Protein AF-A0AA35VCT5-F1 (afdb_monomer)

Mean predicted aligned error: 21.45 Å

InterPro domains:
  IPR007231 Nucleoporin interacting component Nup93/Nic96 [PTHR11225] (1-150)

Sequence (168 aa):
MAMVSAVQEAQKDNLRNFSDYMMTVLEDDWQKEKRDFLHSLSRISSLARTNVTDSSIGANRSGPILSLFSSPHISSGPSNMELLAIVDKKAATYVQVVRKLNDARKRSLEYKSATAFKNAYDHNLGLDSSSGNSVTMNKIWHLIQGLHIEGSESRSEKGVCREKEGRE

Radius of gyration: 30.85 Å; Cα contacts (8 Å, |Δi|>4): 37; chains: 1; bounding box: 59×73×89 Å

Foldseek 3Di:
DVVVVVVVVVVVVVVVVVVVVVVVVVVVVVVVVVVVVVVVVVVVVVVVPPPPPPDDDDDDDDDDDDDDDDDDDDDPDPPPVRVVVLVVLLVVLVVVLVVVVVVCVVVVHDDPSLVSNLVSCCVRPVPPPVPDPDCDVNNVSVVVCVVDPVPPPPPPPPPPPPPPDDDD

Nearest PDB structures (foldseek):
  6feh-assembly1_A  TM=2.620E-01  e=5.671E+00  Homo sapiens

Structure (mmCIF, N/CA/C/O backbone):
data_AF-A0AA35VCT5-F1
#
_entry.id   AF-A0AA35VCT5-F1
#
loop_
_atom_site.group_PDB
_atom_site.id
_atom_site.type_symbol
_atom_site.label_atom_id
_atom_site.label_alt_id
_atom_site.label_comp_id
_atom_site.label_asym_id
_atom_site.label_entity_id
_atom_site.label_seq_id
_atom_site.pdbx_PDB_ins_code
_atom_site.Cartn_x
_atom_site.Cartn_y
_atom_site.Cartn_z
_atom_site.occupancy
_atom_site.B_iso_or_equiv
_atom_site.auth_seq_id
_atom_site.auth_comp_id
_atom_site.auth_asym_id
_atom_site.auth_atom_id
_atom_site.pdbx_PDB_model_num
ATOM 1 N N . MET A 1 1 ? 34.468 -11.466 -34.323 1.00 69.69 1 MET A N 1
ATOM 2 C CA . MET A 1 1 ? 33.806 -11.001 -33.082 1.00 69.69 1 MET A CA 1
ATOM 3 C C . MET A 1 1 ? 32.903 -12.048 -32.406 1.00 69.69 1 MET A C 1
ATOM 5 O O . MET A 1 1 ? 32.272 -11.713 -31.422 1.00 69.69 1 MET A O 1
ATOM 9 N N . ALA A 1 2 ? 32.868 -13.321 -32.824 1.00 76.56 2 ALA A N 1
ATOM 10 C CA . ALA A 1 2 ? 31.907 -14.290 -32.271 1.00 76.56 2 ALA A CA 1
ATOM 11 C C . ALA A 1 2 ? 32.165 -14.707 -30.805 1.00 76.56 2 ALA A C 1
ATOM 13 O O . ALA A 1 2 ? 31.225 -14.904 -30.044 1.00 76.56 2 ALA A O 1
ATOM 14 N N . MET A 1 3 ? 33.431 -14.811 -30.389 1.00 79.50 3 MET A N 1
ATOM 15 C CA . MET A 1 3 ? 33.777 -15.307 -29.049 1.00 79.50 3 MET A CA 1
ATOM 16 C C . MET A 1 3 ? 33.412 -14.309 -27.938 1.00 79.50 3 MET A C 1
ATOM 18 O O . MET A 1 3 ? 32.893 -14.699 -26.899 1.00 79.50 3 MET A O 1
ATOM 22 N N . VAL A 1 4 ? 33.623 -13.010 -28.183 1.00 77.56 4 VAL A N 1
ATOM 23 C CA . VAL A 1 4 ? 33.266 -11.935 -27.239 1.00 77.56 4 VAL A CA 1
ATOM 24 C C . VAL A 1 4 ? 31.744 -11.814 -27.105 1.00 77.56 4 VAL A C 1
ATOM 26 O O . VAL A 1 4 ? 31.244 -11.646 -25.996 1.00 77.56 4 VAL A O 1
ATOM 29 N N . SER A 1 5 ? 31.004 -11.989 -28.206 1.00 79.50 5 SER A N 1
ATOM 30 C CA . SER A 1 5 ? 29.538 -12.015 -28.185 1.00 79.50 5 SER A CA 1
ATOM 31 C C . SER A 1 5 ? 28.989 -13.213 -27.407 1.00 79.50 5 SER A C 1
ATOM 33 O O . SER A 1 5 ? 28.100 -13.024 -26.586 1.00 79.50 5 SER A O 1
ATOM 35 N N . ALA A 1 6 ? 29.562 -14.410 -27.578 1.00 74.69 6 ALA A N 1
ATOM 36 C CA . ALA A 1 6 ? 29.154 -15.595 -26.820 1.00 74.69 6 ALA A CA 1
ATOM 37 C C . ALA A 1 6 ? 29.390 -15.437 -25.306 1.00 74.69 6 ALA A C 1
ATOM 39 O O . ALA A 1 6 ? 28.566 -15.864 -24.502 1.00 74.69 6 ALA A O 1
ATOM 40 N N . VAL A 1 7 ? 30.485 -14.779 -24.903 1.00 78.25 7 VAL A N 1
ATOM 41 C CA . VAL A 1 7 ? 30.765 -14.486 -23.487 1.00 78.25 7 VAL A CA 1
ATOM 42 C C . VAL A 1 7 ? 29.778 -13.461 -22.923 1.00 78.25 7 VAL A C 1
ATOM 44 O O . VAL A 1 7 ? 29.261 -13.661 -21.825 1.00 78.25 7 VAL A O 1
ATOM 47 N N . GLN A 1 8 ? 29.474 -12.391 -23.664 1.00 83.75 8 GLN A N 1
ATOM 48 C CA . GLN A 1 8 ? 28.477 -11.406 -23.228 1.00 83.75 8 GLN A CA 1
ATOM 49 C C . GLN A 1 8 ? 27.071 -12.003 -23.139 1.00 83.75 8 GLN A C 1
ATOM 51 O O . GLN A 1 8 ? 26.335 -11.700 -22.203 1.00 83.75 8 GLN A O 1
ATOM 56 N N . GLU A 1 9 ? 26.699 -12.859 -24.086 1.00 79.69 9 GLU A N 1
ATOM 57 C CA . GLU A 1 9 ? 25.406 -13.536 -24.092 1.00 79.69 9 GLU A CA 1
ATOM 58 C C . GLU A 1 9 ? 25.283 -14.513 -22.919 1.00 79.69 9 GLU A C 1
ATOM 60 O O . GLU A 1 9 ? 24.321 -14.424 -22.159 1.00 79.69 9 GLU A O 1
ATOM 65 N N . ALA A 1 10 ? 26.315 -15.321 -22.660 1.00 74.94 10 ALA A N 1
ATOM 66 C CA . ALA A 1 10 ? 26.357 -16.194 -21.490 1.00 74.94 10 ALA A CA 1
ATOM 67 C C . ALA A 1 10 ? 26.286 -15.409 -20.165 1.00 74.94 10 ALA A C 1
ATOM 69 O O . ALA A 1 10 ? 25.627 -15.843 -19.222 1.00 74.94 10 ALA A O 1
ATOM 70 N N . GLN A 1 11 ? 26.928 -14.241 -20.061 1.00 83.44 11 GLN A N 1
ATOM 71 C CA . GLN A 1 11 ? 26.825 -13.390 -18.867 1.00 83.44 11 GLN A CA 1
ATOM 72 C C . GLN A 1 11 ? 25.422 -12.797 -18.697 1.00 83.44 11 GLN A C 1
ATOM 74 O O . GLN A 1 11 ? 24.887 -12.784 -17.587 1.00 83.44 11 GLN A O 1
ATOM 79 N N . LYS A 1 12 ? 24.807 -12.338 -19.791 1.00 87.06 12 LYS A N 1
ATOM 80 C CA . LYS A 1 12 ? 23.446 -11.792 -19.792 1.00 87.06 12 LYS A CA 1
ATOM 81 C C . LYS A 1 12 ? 22.419 -12.845 -19.374 1.00 87.06 12 LYS A C 1
ATOM 83 O O . LYS A 1 12 ? 21.541 -12.548 -18.565 1.00 87.06 12 LYS A O 1
ATOM 88 N N . ASP A 1 13 ? 22.556 -14.064 -19.880 1.00 85.00 13 ASP A N 1
ATOM 89 C CA . ASP A 1 13 ? 21.652 -15.166 -19.558 1.00 85.00 13 ASP A CA 1
ATOM 90 C C . ASP A 1 13 ? 21.822 -15.636 -18.110 1.00 85.00 13 ASP A C 1
ATOM 92 O O . ASP A 1 13 ? 20.827 -15.886 -17.434 1.00 85.00 13 ASP A O 1
ATOM 96 N N . ASN A 1 14 ? 23.049 -15.648 -17.578 1.00 84.31 14 ASN A N 1
ATOM 97 C CA . ASN A 1 14 ? 23.284 -15.926 -16.157 1.00 84.31 14 ASN A CA 1
ATOM 98 C C . ASN A 1 14 ? 22.619 -14.890 -15.241 1.00 84.31 14 ASN A C 1
ATOM 100 O O . ASN A 1 14 ? 21.989 -15.260 -14.251 1.00 84.31 14 ASN A O 1
ATOM 104 N N . LEU A 1 15 ? 22.727 -13.597 -15.567 1.00 81.88 15 LEU A N 1
ATOM 105 C CA . LEU A 1 15 ? 22.083 -12.534 -14.788 1.00 81.88 15 LEU A CA 1
ATOM 106 C C . LEU A 1 15 ? 20.559 -12.638 -14.828 1.00 81.88 15 LEU A C 1
ATOM 108 O O . LEU A 1 15 ? 19.898 -12.435 -13.811 1.00 81.88 15 LEU A O 1
ATOM 112 N N . ARG A 1 16 ? 20.001 -12.985 -15.989 1.00 86.06 16 ARG A N 1
ATOM 113 C CA . ARG A 1 16 ? 18.564 -13.199 -16.146 1.00 86.06 16 ARG A CA 1
ATOM 114 C C . ARG A 1 16 ? 18.086 -14.412 -15.355 1.00 86.06 16 ARG A C 1
ATOM 116 O O . ARG A 1 16 ? 17.153 -14.279 -14.578 1.00 86.06 16 ARG A O 1
ATOM 123 N N . ASN A 1 17 ? 18.796 -15.534 -15.450 1.00 88.94 17 ASN A N 1
ATOM 124 C CA . ASN A 1 17 ? 18.504 -16.735 -14.672 1.00 88.94 17 ASN A CA 1
ATOM 125 C C . ASN A 1 17 ? 18.596 -16.482 -13.157 1.00 88.94 17 ASN A C 1
ATOM 127 O O . ASN A 1 17 ? 17.760 -16.961 -12.397 1.00 88.94 17 ASN A O 1
ATOM 131 N N . PHE A 1 18 ? 19.575 -15.690 -12.709 1.00 90.19 18 PHE A N 1
ATOM 132 C CA . PHE A 1 18 ? 19.674 -15.284 -11.308 1.00 90.19 18 PHE A CA 1
ATOM 133 C C . PHE A 1 18 ? 18.502 -14.393 -10.881 1.00 90.19 18 PHE A C 1
ATOM 135 O O . PHE A 1 18 ? 17.930 -14.610 -9.817 1.00 90.19 18 PHE A O 1
ATOM 142 N N . SER A 1 19 ? 18.124 -13.410 -11.701 1.00 90.56 19 SER A N 1
ATOM 143 C CA . SER A 1 19 ? 16.972 -12.545 -11.428 1.00 90.56 19 SER A CA 1
ATOM 144 C C . SER A 1 19 ? 15.673 -13.345 -11.335 1.00 90.56 19 SER A C 1
ATOM 146 O O . SER A 1 19 ? 14.889 -13.125 -10.414 1.00 90.56 19 SER A O 1
ATOM 148 N N . ASP A 1 20 ? 15.461 -14.281 -12.258 1.00 93.44 20 ASP A N 1
ATOM 149 C CA . ASP A 1 20 ? 14.282 -15.146 -12.280 1.00 93.44 20 ASP A CA 1
ATOM 150 C C . ASP A 1 20 ? 14.261 -16.047 -11.036 1.00 93.44 20 ASP A C 1
ATOM 152 O O . ASP A 1 20 ? 13.250 -16.118 -10.340 1.00 93.44 20 ASP A O 1
ATOM 156 N N . TYR A 1 21 ? 15.403 -16.639 -10.672 1.00 94.12 21 TYR A N 1
ATOM 157 C CA . TYR A 1 21 ? 15.545 -17.404 -9.433 1.00 94.12 21 TYR A CA 1
ATOM 158 C C . TYR A 1 21 ? 15.232 -16.557 -8.189 1.00 94.12 21 TYR A C 1
ATOM 160 O O . TYR A 1 21 ? 14.420 -16.956 -7.358 1.00 94.12 21 TYR A O 1
ATOM 168 N N . MET A 1 22 ? 15.809 -15.359 -8.068 1.00 95.56 22 MET A N 1
ATOM 169 C CA . MET A 1 22 ? 15.542 -14.470 -6.933 1.00 95.56 22 MET A CA 1
ATOM 170 C C . MET A 1 22 ? 14.065 -14.074 -6.845 1.00 95.56 22 MET A C 1
ATOM 172 O O . MET A 1 22 ? 13.519 -14.017 -5.745 1.00 95.56 22 MET A O 1
ATOM 176 N N . MET A 1 23 ? 13.404 -13.848 -7.983 1.00 94.19 23 MET A N 1
ATOM 177 C CA . MET A 1 23 ? 11.966 -13.581 -8.027 1.00 94.19 23 MET A CA 1
ATOM 178 C C . MET A 1 23 ? 11.162 -14.771 -7.487 1.00 94.19 23 MET A C 1
ATOM 180 O O . MET A 1 23 ? 10.271 -14.575 -6.663 1.00 94.19 23 MET A O 1
ATOM 184 N N . THR A 1 24 ? 11.515 -15.998 -7.888 1.00 95.44 24 THR A N 1
ATOM 185 C CA . THR A 1 24 ? 10.841 -17.213 -7.398 1.00 95.44 24 THR A CA 1
ATOM 186 C C . THR A 1 24 ? 11.046 -17.440 -5.901 1.00 95.44 24 THR A C 1
ATOM 188 O O . THR A 1 24 ? 10.087 -17.749 -5.203 1.00 95.44 24 THR A O 1
ATOM 191 N N . VAL A 1 25 ? 12.256 -17.211 -5.378 1.00 96.81 25 VAL A N 1
ATOM 192 C CA . VAL A 1 25 ? 12.548 -17.355 -3.940 1.00 96.81 25 VAL A CA 1
ATOM 193 C C . VAL A 1 25 ? 11.718 -16.372 -3.113 1.00 96.81 25 VAL A C 1
ATOM 195 O O . VAL A 1 25 ? 11.125 -16.757 -2.110 1.00 96.81 25 VAL A O 1
ATOM 198 N N . LEU A 1 26 ? 11.630 -15.112 -3.551 1.00 96.25 26 LEU A N 1
ATOM 199 C CA . LEU A 1 26 ? 10.838 -14.092 -2.860 1.00 96.25 26 LEU A CA 1
ATOM 200 C C . LEU A 1 26 ? 9.338 -14.411 -2.872 1.00 96.25 26 LEU A C 1
ATOM 202 O O . LEU A 1 26 ? 8.644 -14.158 -1.884 1.00 96.25 26 LEU A O 1
ATOM 206 N N . GLU A 1 27 ? 8.827 -14.952 -3.978 1.00 95.94 27 GLU A N 1
ATOM 207 C CA . GLU A 1 27 ? 7.432 -15.379 -4.073 1.00 95.94 27 GLU A CA 1
ATOM 208 C C . GLU A 1 27 ? 7.139 -16.562 -3.140 1.00 95.94 27 GLU A C 1
ATOM 210 O O . GLU A 1 27 ? 6.143 -16.531 -2.409 1.00 95.94 27 GLU A O 1
ATOM 215 N N . ASP A 1 28 ? 8.025 -17.557 -3.103 1.00 96.19 28 ASP A N 1
ATOM 216 C CA . ASP A 1 28 ? 7.912 -18.711 -2.211 1.00 96.19 28 ASP A CA 1
ATOM 217 C C . ASP A 1 28 ? 7.946 -18.297 -0.731 1.00 96.19 28 ASP A C 1
ATOM 219 O O . ASP A 1 28 ? 7.082 -18.719 0.049 1.00 96.19 28 ASP A O 1
ATOM 223 N N . ASP A 1 29 ? 8.874 -17.415 -0.345 1.00 96.19 29 ASP A N 1
ATOM 224 C CA . ASP A 1 29 ? 8.975 -16.883 1.020 1.00 96.19 29 ASP A CA 1
ATOM 225 C C . ASP A 1 29 ? 7.701 -16.132 1.427 1.00 96.19 29 ASP A C 1
ATOM 227 O O . ASP A 1 29 ? 7.163 -16.333 2.522 1.00 96.19 29 ASP A O 1
ATOM 231 N N .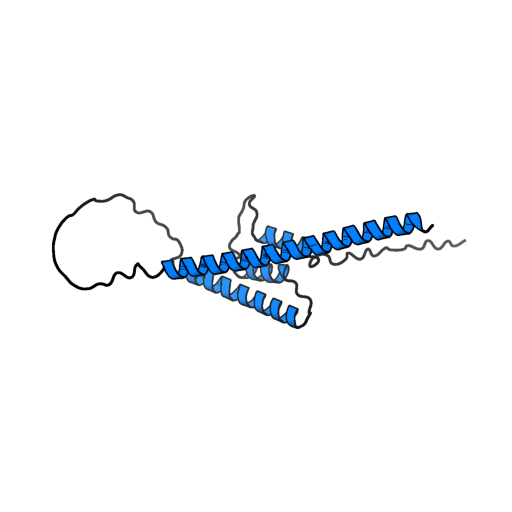 TRP A 1 30 ? 7.153 -15.313 0.526 1.00 96.00 30 TRP A N 1
ATOM 232 C CA . TRP A 1 30 ? 5.895 -14.609 0.763 1.00 96.00 30 TRP A CA 1
ATOM 233 C C . TRP A 1 30 ? 4.713 -15.570 0.959 1.00 96.00 30 TRP A C 1
ATOM 235 O O . TRP A 1 30 ? 3.909 -15.401 1.884 1.00 96.00 30 TRP A O 1
ATOM 245 N N . GLN A 1 31 ? 4.588 -16.595 0.112 1.00 97.31 31 GLN A N 1
ATOM 246 C CA . GLN A 1 31 ? 3.517 -17.589 0.239 1.00 97.31 31 GLN A CA 1
ATOM 247 C C . GLN A 1 31 ? 3.647 -18.399 1.532 1.00 97.31 31 GLN A C 1
ATOM 249 O O . GLN A 1 31 ? 2.631 -18.734 2.156 1.00 97.31 31 GLN A O 1
ATOM 254 N N . LYS A 1 32 ? 4.879 -18.696 1.955 1.00 97.69 32 LYS A N 1
ATOM 255 C CA . LYS A 1 32 ? 5.161 -19.365 3.223 1.00 97.69 32 LYS A CA 1
ATOM 256 C C . LYS A 1 32 ? 4.731 -18.504 4.410 1.00 97.69 32 LYS A C 1
ATOM 258 O O . LYS A 1 32 ? 3.935 -18.974 5.220 1.00 97.69 32 LYS A O 1
ATOM 26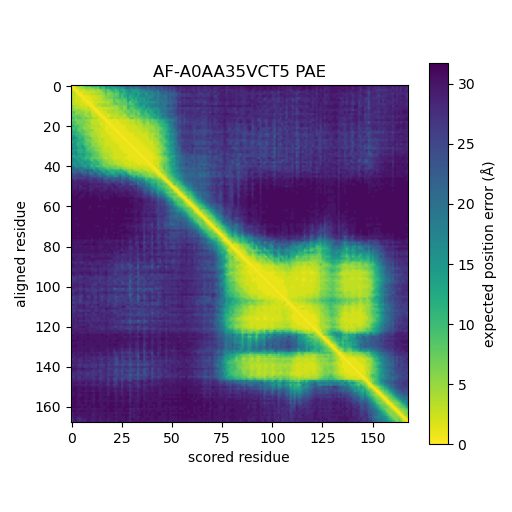3 N N . GLU A 1 33 ? 5.165 -17.247 4.474 1.00 95.88 33 GLU A N 1
ATOM 264 C CA . GLU A 1 33 ? 4.821 -16.336 5.575 1.00 95.88 33 GLU A CA 1
ATOM 265 C C . GLU A 1 33 ? 3.302 -16.136 5.687 1.00 95.88 33 GLU A C 1
ATOM 267 O O . GLU A 1 33 ? 2.719 -16.215 6.769 1.00 95.88 33 GLU A O 1
ATOM 272 N N . LYS A 1 34 ? 2.616 -15.977 4.549 1.00 96.38 34 LYS A N 1
ATOM 273 C CA . LYS A 1 34 ? 1.150 -15.901 4.503 1.00 96.38 34 LYS A CA 1
ATOM 274 C C . LYS A 1 34 ? 0.487 -17.152 5.091 1.00 96.38 34 LYS A C 1
ATOM 276 O O . LYS A 1 34 ? -0.501 -17.038 5.822 1.00 96.38 34 LYS A O 1
ATOM 281 N N . ARG A 1 35 ? 0.985 -18.347 4.756 1.00 97.00 35 ARG A N 1
ATOM 282 C CA . ARG A 1 35 ? 0.461 -19.619 5.279 1.00 97.00 35 ARG A CA 1
ATOM 283 C C . ARG A 1 35 ? 0.692 -19.726 6.785 1.00 97.00 35 ARG A C 1
ATOM 285 O O . ARG A 1 35 ? -0.235 -20.088 7.510 1.00 97.00 35 ARG A O 1
ATOM 292 N N . ASP A 1 36 ? 1.889 -19.373 7.240 1.00 96.00 36 ASP A N 1
ATOM 293 C CA . ASP A 1 36 ? 2.280 -19.410 8.649 1.00 96.00 36 ASP A CA 1
ATOM 294 C C . ASP A 1 36 ? 1.428 -18.430 9.477 1.00 96.00 36 ASP A C 1
ATOM 296 O O . ASP A 1 36 ? 0.897 -18.799 10.529 1.00 96.00 36 ASP A O 1
ATOM 300 N N . PHE A 1 37 ? 1.169 -17.227 8.956 1.00 96.50 37 PHE A N 1
ATOM 301 C CA . PHE A 1 37 ? 0.270 -16.248 9.569 1.00 96.50 37 PHE A CA 1
ATOM 302 C C . PHE A 1 37 ? -1.166 -16.776 9.710 1.00 96.50 37 PHE A C 1
ATOM 304 O O . PHE A 1 37 ? -1.755 -16.714 10.793 1.00 96.50 37 PHE A O 1
ATOM 311 N N . LEU A 1 38 ? -1.735 -17.350 8.644 1.00 95.25 38 LEU A N 1
ATOM 312 C CA . LEU A 1 38 ? -3.084 -17.926 8.687 1.00 95.25 38 LEU A CA 1
ATOM 313 C C . LEU A 1 38 ? -3.173 -19.119 9.650 1.00 95.25 38 LEU A C 1
ATOM 315 O O . LEU A 1 38 ? -4.149 -19.244 10.395 1.00 95.25 38 LEU A O 1
ATOM 319 N N . HIS A 1 39 ? -2.143 -19.966 9.696 1.00 92.25 39 HIS A N 1
ATOM 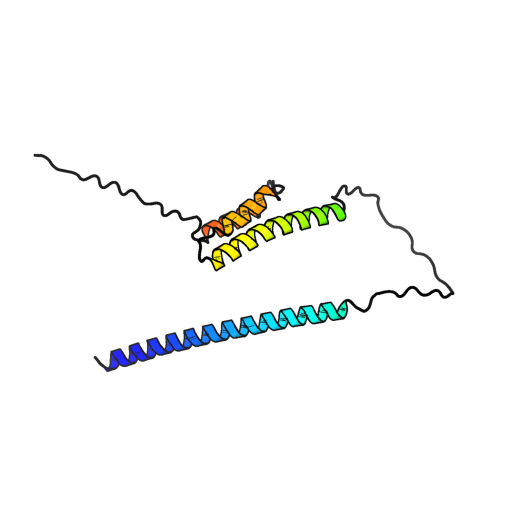320 C CA . HIS A 1 39 ? -2.070 -21.047 10.675 1.00 92.25 39 HIS A CA 1
ATOM 321 C C . HIS A 1 39 ? -1.976 -20.522 12.110 1.00 92.25 39 HIS A C 1
ATOM 323 O O . HIS A 1 39 ? -2.665 -21.048 12.989 1.00 92.25 39 HIS A O 1
ATOM 329 N N . SER A 1 40 ? -1.195 -19.471 12.358 1.00 90.94 40 SER A N 1
ATOM 330 C CA . SER A 1 40 ? -1.109 -18.823 13.670 1.00 90.94 40 SER A CA 1
ATOM 331 C C . SER A 1 40 ? -2.479 -18.321 14.145 1.00 90.94 40 SER A C 1
ATOM 333 O O . SER A 1 40 ? -2.902 -18.629 15.262 1.00 90.94 40 SER A O 1
ATOM 335 N N . LEU A 1 41 ? -3.246 -17.669 13.262 1.00 85.25 41 LEU A N 1
ATOM 336 C CA . LEU A 1 41 ? -4.614 -17.236 13.566 1.00 85.25 41 LEU A CA 1
ATOM 337 C C . LEU A 1 41 ? -5.547 -18.408 13.895 1.00 85.25 41 LEU A C 1
ATOM 339 O O . LEU A 1 41 ? -6.326 -18.323 14.846 1.00 85.25 41 LEU A O 1
ATOM 343 N N . SER A 1 42 ? -5.452 -19.519 13.157 1.00 79.62 42 SER A N 1
ATOM 344 C CA . SER A 1 42 ? -6.268 -20.711 13.431 1.00 79.62 42 SER A CA 1
ATOM 345 C C . 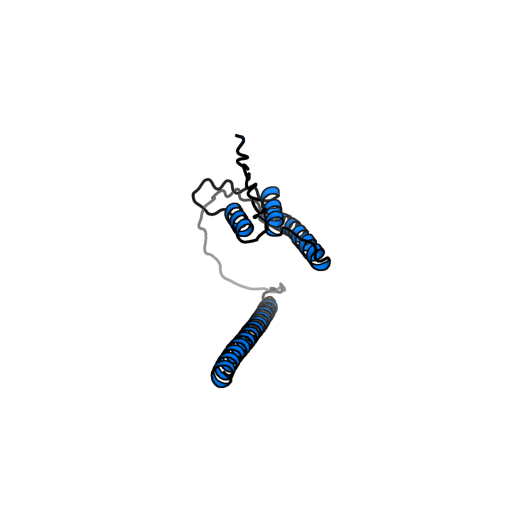SER A 1 42 ? -5.984 -21.311 14.816 1.00 79.62 42 SER A C 1
ATOM 347 O O . SER A 1 42 ? -6.910 -21.710 15.523 1.00 79.62 42 SER A O 1
ATOM 349 N N . ARG A 1 43 ? -4.717 -21.290 15.259 1.00 74.94 43 ARG A N 1
ATOM 350 C CA . ARG A 1 43 ? -4.320 -21.751 16.596 1.00 74.94 43 ARG A CA 1
ATOM 351 C C . ARG A 1 43 ? -4.869 -20.848 17.693 1.00 74.94 43 ARG A C 1
ATOM 353 O O . ARG A 1 43 ? -5.453 -21.360 18.643 1.00 74.94 43 ARG A O 1
ATOM 360 N N . ILE A 1 44 ? -4.749 -19.529 17.547 1.00 71.19 44 ILE A N 1
ATOM 361 C CA . ILE A 1 44 ? -5.286 -18.571 18.528 1.00 71.19 44 ILE A CA 1
ATOM 362 C C . ILE A 1 44 ? -6.816 -18.688 18.605 1.00 71.19 44 ILE A C 1
ATOM 364 O O . ILE A 1 44 ? -7.380 -18.701 19.698 1.00 71.19 44 ILE A O 1
ATOM 368 N N . SER A 1 45 ? -7.487 -18.869 17.463 1.00 60.44 45 SER A N 1
ATOM 369 C CA . SER A 1 45 ? -8.935 -19.099 17.409 1.00 60.44 45 SER A CA 1
ATOM 370 C C . SER A 1 45 ? -9.354 -20.387 18.131 1.00 60.44 45 SER A C 1
ATOM 372 O O . SER A 1 45 ? -10.356 -20.383 18.845 1.00 60.44 45 SER A O 1
ATOM 374 N N . SER A 1 46 ? -8.562 -21.463 18.032 1.00 53.88 46 SER A N 1
ATOM 375 C CA . SER A 1 46 ? -8.813 -22.707 18.777 1.00 53.88 46 SER A CA 1
ATOM 376 C C . SER A 1 46 ? -8.522 -22.599 20.281 1.00 53.88 46 SER A C 1
ATOM 378 O O . SER A 1 46 ? -9.145 -23.302 21.074 1.00 53.88 46 SER A O 1
ATOM 380 N N . LEU A 1 47 ? -7.628 -21.690 20.690 1.00 54.59 47 LEU A N 1
ATOM 381 C CA . LEU A 1 47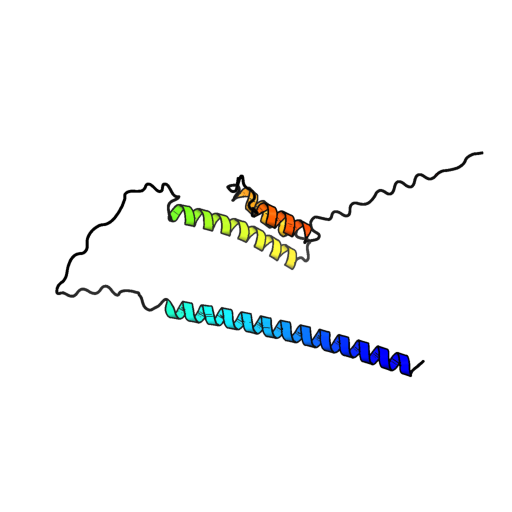 ? -7.272 -21.467 22.095 1.00 54.59 47 LEU A CA 1
ATOM 382 C C . LEU A 1 47 ? -8.312 -20.612 22.844 1.00 54.59 47 LEU A C 1
ATOM 384 O O . LEU A 1 47 ? -8.386 -20.653 24.068 1.00 54.59 47 LEU A O 1
ATOM 388 N N . ALA A 1 48 ? -9.165 -19.878 22.123 1.00 47.88 48 ALA A N 1
ATOM 389 C CA . ALA A 1 48 ? -10.194 -19.012 22.701 1.00 47.88 48 ALA A CA 1
ATOM 390 C C . ALA A 1 48 ? -11.461 -19.753 23.188 1.00 47.88 48 ALA A C 1
ATOM 392 O O . ALA A 1 48 ? -12.416 -19.105 23.616 1.00 47.88 48 ALA A O 1
ATOM 393 N N . ARG A 1 49 ? -11.505 -21.095 23.147 1.00 48.25 49 ARG A N 1
ATOM 394 C CA . ARG A 1 49 ? -12.715 -21.877 23.471 1.00 48.25 49 ARG A CA 1
ATOM 395 C C . ARG A 1 49 ? -12.673 -22.666 24.786 1.00 48.25 49 ARG A C 1
ATOM 397 O O . ARG A 1 49 ? -13.473 -23.582 24.941 1.00 48.25 49 ARG A O 1
ATOM 404 N N . THR A 1 50 ? -11.797 -22.325 25.738 1.00 46.50 50 THR A N 1
ATOM 405 C CA . THR A 1 50 ? -11.682 -23.084 27.007 1.00 46.50 50 THR A CA 1
ATOM 406 C C . THR A 1 50 ? -11.844 -22.278 28.300 1.00 46.50 50 THR A C 1
ATOM 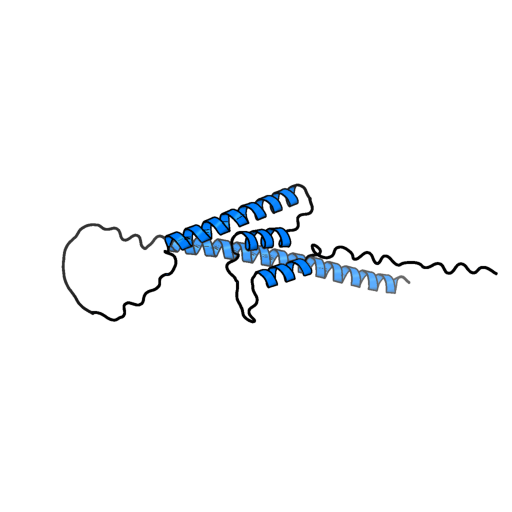408 O O . THR A 1 50 ? -11.536 -22.811 29.356 1.00 46.50 50 THR A O 1
ATOM 411 N N . ASN A 1 51 ? -12.362 -21.043 28.273 1.00 45.16 51 ASN A N 1
ATOM 412 C CA . ASN A 1 51 ? -12.672 -20.287 29.504 1.00 45.16 51 ASN A CA 1
ATOM 413 C C . ASN A 1 51 ? -14.091 -19.693 29.505 1.00 45.16 51 ASN A C 1
ATOM 415 O O . ASN A 1 51 ? -14.296 -18.564 29.943 1.00 45.16 51 ASN A O 1
ATOM 419 N N . VAL A 1 52 ? -15.087 -20.438 29.016 1.00 46.06 52 VAL A N 1
ATOM 420 C CA . VAL A 1 52 ? -16.474 -20.172 29.421 1.00 46.06 52 VAL A CA 1
ATOM 421 C C . VAL A 1 52 ? -16.726 -21.026 30.650 1.00 46.06 52 VAL A C 1
ATOM 423 O O . VAL A 1 52 ? -17.020 -22.213 30.557 1.00 46.06 52 VAL A O 1
ATOM 426 N N . THR A 1 53 ? -16.507 -20.400 31.801 1.00 43.31 53 THR A N 1
ATOM 427 C CA . THR A 1 53 ? -16.967 -20.832 33.115 1.00 43.31 53 THR A CA 1
ATOM 428 C C . THR A 1 53 ? -18.462 -21.118 33.021 1.00 43.31 53 THR A C 1
ATOM 430 O O . THR A 1 53 ? -19.273 -20.192 32.992 1.00 43.31 53 THR A O 1
ATOM 433 N N . ASP A 1 54 ? -18.820 -22.394 32.918 1.00 34.28 54 ASP A N 1
ATOM 434 C CA . ASP A 1 54 ? -20.206 -22.828 32.991 1.00 34.28 54 ASP A CA 1
ATOM 435 C C . ASP A 1 54 ? -20.634 -22.734 34.458 1.00 34.28 54 ASP A C 1
ATOM 437 O O . ASP A 1 54 ? -20.191 -23.489 35.327 1.00 34.28 54 ASP A O 1
ATOM 441 N N . SER A 1 55 ? -21.416 -21.700 34.749 1.00 43.06 55 SER A N 1
ATOM 442 C CA . SER A 1 55 ? -22.013 -21.473 36.053 1.00 43.06 55 SER A CA 1
ATOM 443 C C . SER A 1 55 ? -23.142 -22.485 36.229 1.00 43.06 55 SER A C 1
ATOM 445 O O . SER A 1 55 ? -24.267 -22.253 35.791 1.00 43.06 55 SER A O 1
ATOM 447 N N . SER A 1 56 ? -22.848 -23.615 36.873 1.00 40.50 56 SER A N 1
ATOM 448 C CA . SER A 1 56 ? -23.879 -24.485 37.434 1.00 40.50 56 SER A CA 1
ATOM 449 C C . SER A 1 56 ? -23.669 -24.671 38.938 1.00 40.50 56 SER A C 1
ATOM 451 O O . SER A 1 56 ? -22.640 -25.117 39.435 1.00 40.50 56 SER A O 1
ATOM 453 N 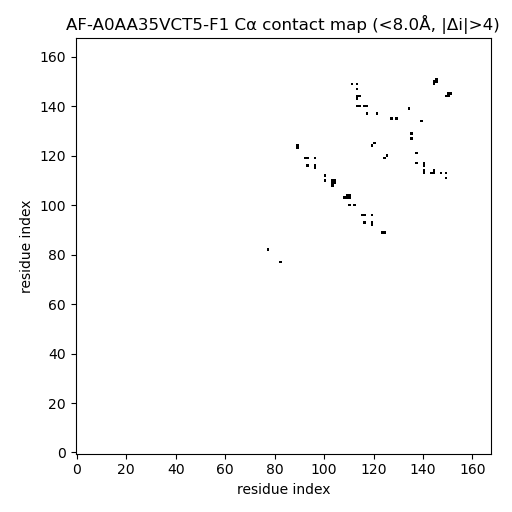N . ILE A 1 57 ? -24.692 -24.198 39.641 1.00 45.84 57 ILE A N 1
ATOM 454 C CA . ILE A 1 57 ? -25.062 -24.334 41.049 1.00 45.84 57 ILE A CA 1
ATOM 455 C C . ILE A 1 57 ? -24.510 -25.605 41.721 1.00 45.84 57 ILE A C 1
ATOM 457 O O . ILE A 1 57 ? -24.830 -26.714 41.302 1.00 45.84 57 ILE A O 1
ATOM 461 N N . GLY A 1 58 ? -23.792 -25.450 42.843 1.00 36.31 58 GLY A N 1
ATOM 462 C CA . GLY A 1 58 ? -23.468 -26.590 43.708 1.00 36.31 58 GLY A CA 1
ATOM 463 C C . GLY A 1 58 ? -22.398 -26.354 44.777 1.00 36.31 58 GLY A C 1
ATOM 464 O O . GLY A 1 58 ? -21.253 -26.723 44.589 1.00 36.31 58 GLY A O 1
ATOM 465 N N . ALA A 1 59 ? -22.809 -25.771 45.905 1.00 39.38 59 ALA A N 1
ATOM 466 C CA . ALA A 1 59 ? -22.424 -26.131 47.276 1.00 39.38 59 ALA A CA 1
ATOM 467 C C . ALA A 1 59 ? -20.952 -26.497 47.642 1.00 39.38 59 ALA A C 1
ATOM 469 O O . ALA A 1 59 ? -20.427 -27.539 47.268 1.00 39.38 59 ALA A O 1
ATOM 470 N N . ASN A 1 60 ? -20.443 -25.736 48.628 1.00 40.22 60 ASN A N 1
ATOM 471 C CA . ASN A 1 60 ? -19.592 -26.144 49.767 1.00 40.22 60 ASN A CA 1
ATOM 472 C C . ASN A 1 60 ? -18.079 -25.804 49.768 1.00 40.22 60 ASN A C 1
ATOM 474 O O . ASN A 1 60 ? 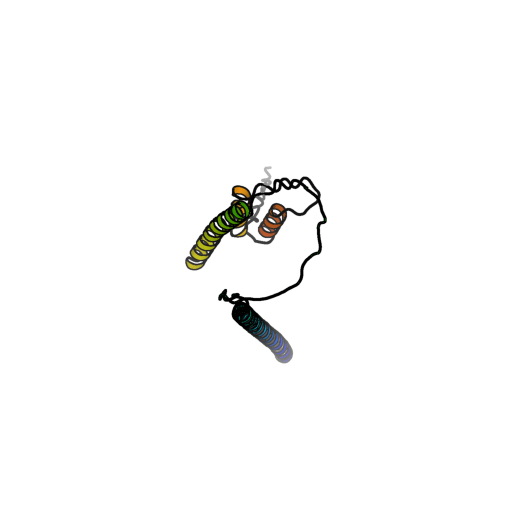-17.252 -26.519 49.223 1.00 40.22 60 ASN A O 1
ATOM 478 N N . ARG A 1 61 ? -17.770 -24.837 50.657 1.00 44.84 61 ARG A N 1
ATOM 479 C CA . ARG A 1 61 ? -16.682 -24.810 51.667 1.00 44.84 61 ARG A CA 1
ATOM 480 C C . ARG A 1 61 ? -15.271 -24.288 51.301 1.00 44.84 61 ARG A C 1
ATOM 482 O O . ARG A 1 61 ? -14.411 -25.032 50.863 1.00 44.84 61 ARG A O 1
ATOM 489 N N . SER A 1 62 ? -15.018 -23.081 51.835 1.00 39.50 62 SER A N 1
ATOM 490 C CA . SER A 1 62 ? -13.905 -22.708 52.746 1.00 39.50 62 SER A CA 1
ATOM 491 C C . SER A 1 62 ? -12.674 -21.966 52.187 1.00 39.50 62 SER A C 1
ATOM 493 O O . SER A 1 62 ? -11.884 -22.536 51.445 1.00 39.50 62 SER A O 1
ATOM 495 N N . GLY A 1 63 ? -12.452 -20.739 52.698 1.00 34.31 63 GLY A N 1
ATOM 496 C CA . GLY A 1 63 ? -11.136 -20.077 52.791 1.00 34.31 63 GLY A CA 1
ATOM 497 C C . GLY A 1 63 ? -11.098 -18.577 52.422 1.00 34.31 63 GLY A C 1
ATOM 498 O O . GLY A 1 63 ? -11.234 -18.275 51.241 1.00 34.31 63 GLY A O 1
ATOM 499 N N . PRO A 1 64 ? -10.892 -17.636 53.377 1.00 55.41 64 PRO A N 1
ATOM 500 C CA . PRO A 1 64 ? -10.911 -16.190 53.122 1.00 55.41 64 PRO A CA 1
ATOM 501 C C . PRO A 1 64 ? -9.547 -15.468 53.327 1.00 55.41 64 PRO A C 1
ATOM 503 O O . PRO A 1 64 ? -8.658 -15.981 54.000 1.00 55.41 64 PRO A O 1
ATOM 506 N N . ILE A 1 65 ? -9.500 -14.210 52.847 1.00 46.19 65 ILE A N 1
ATOM 507 C CA . ILE A 1 65 ? -8.607 -13.069 53.190 1.00 46.19 65 ILE A CA 1
ATOM 508 C C . ILE A 1 65 ? -7.241 -12.981 52.484 1.00 46.19 65 ILE A C 1
ATOM 510 O O . ILE A 1 65 ? -6.378 -13.817 52.694 1.00 46.19 65 ILE A O 1
ATOM 514 N N . LEU A 1 66 ? -7.050 -11.873 51.745 1.00 37.34 66 LEU A N 1
ATOM 515 C CA . LEU A 1 66 ? -5.968 -10.862 51.849 1.00 37.34 66 LEU A CA 1
ATOM 516 C C . LEU A 1 66 ? -6.389 -9.676 50.942 1.00 37.34 66 LEU A C 1
ATOM 518 O O . LEU A 1 66 ? -6.312 -9.764 49.725 1.00 37.34 66 LEU A O 1
ATOM 522 N N . SER A 1 67 ? -7.191 -8.722 51.423 1.00 37.66 67 SER A N 1
ATOM 523 C CA . SER A 1 67 ? -6.822 -7.460 52.098 1.00 37.66 67 SER A CA 1
ATOM 524 C C . SER A 1 67 ? -5.936 -6.494 51.290 1.00 37.66 67 SER A C 1
ATOM 526 O O . SER A 1 67 ? -4.722 -6.639 51.248 1.00 37.66 67 SER A O 1
ATOM 528 N N . LEU A 1 68 ? -6.604 -5.464 50.751 1.00 48.69 68 LEU A N 1
ATOM 529 C CA . LEU A 1 68 ? -6.252 -4.032 50.763 1.00 48.69 68 LEU A CA 1
ATOM 530 C C . LEU A 1 68 ? -4.781 -3.619 50.584 1.00 48.69 68 LEU A C 1
ATOM 532 O O . LEU A 1 68 ? -4.034 -3.592 51.549 1.00 48.69 68 LEU A O 1
ATOM 536 N N . PHE A 1 69 ? -4.461 -3.113 49.392 1.00 34.06 69 PHE A N 1
ATOM 537 C CA . PHE A 1 69 ? -3.652 -1.913 49.085 1.00 34.06 69 PHE A CA 1
ATOM 538 C C . PHE A 1 69 ? -3.945 -1.632 47.587 1.00 34.06 69 PHE A C 1
ATOM 540 O O . PHE A 1 69 ? -4.024 -2.574 46.812 1.00 34.06 69 PHE A O 1
ATOM 547 N N . SER A 1 70 ? -4.179 -0.437 47.048 1.00 33.66 70 SER A N 1
ATOM 548 C CA . SER A 1 70 ? -3.844 0.917 47.464 1.00 33.66 70 SER A CA 1
ATOM 549 C C . SER A 1 70 ? -4.557 1.933 46.543 1.00 33.66 70 SER A C 1
ATOM 551 O O . SER A 1 70 ? -4.750 1.654 45.363 1.00 33.66 70 SER A O 1
ATOM 553 N N . SER A 1 71 ? -4.800 3.131 47.084 1.00 39.56 71 SER A N 1
ATOM 554 C CA . SER A 1 71 ? -4.869 4.448 46.422 1.00 39.56 71 SER A CA 1
ATOM 555 C C . SER A 1 71 ? -6.095 4.866 45.576 1.00 39.56 71 SER A C 1
ATOM 557 O O . SER A 1 71 ? -6.387 4.259 44.546 1.00 39.56 71 SER A O 1
ATOM 559 N N . PRO A 1 72 ? -6.758 5.993 45.923 1.00 56.56 72 PRO A N 1
ATOM 560 C CA . PRO A 1 72 ? -7.663 6.701 45.030 1.00 56.56 72 PRO A CA 1
ATOM 561 C C . PRO A 1 72 ? -6.846 7.677 44.170 1.00 56.56 72 PRO A C 1
ATOM 563 O O . PRO A 1 72 ? -6.602 8.809 44.581 1.00 56.56 72 PRO A O 1
ATOM 566 N N . HIS A 1 73 ? -6.422 7.270 42.972 1.00 40.28 73 HIS A N 1
ATOM 567 C CA . HIS A 1 73 ? -5.910 8.229 41.992 1.00 40.28 73 HIS A CA 1
ATOM 568 C C . HIS A 1 73 ? -6.881 8.391 40.829 1.00 40.28 73 HIS A C 1
ATOM 570 O O . HIS A 1 73 ? -7.085 7.506 40.003 1.00 40.28 73 HIS A O 1
ATOM 576 N N . ILE A 1 74 ? -7.474 9.580 40.820 1.00 49.34 74 ILE A N 1
ATOM 577 C CA . ILE A 1 74 ? -8.194 10.227 39.734 1.00 49.34 74 ILE A CA 1
ATOM 578 C C . ILE A 1 74 ? -7.446 9.964 38.420 1.00 49.34 74 ILE A C 1
ATOM 580 O O . ILE A 1 74 ? -6.366 10.503 38.192 1.00 49.34 74 ILE A O 1
ATOM 584 N N . SER A 1 75 ? -8.027 9.145 37.550 1.00 45.22 75 SER A N 1
ATOM 585 C CA . SER A 1 75 ? -7.732 9.181 36.124 1.00 45.22 75 SER A CA 1
ATOM 586 C C . SER A 1 75 ? -9.039 9.507 35.428 1.00 45.22 75 SER A C 1
ATOM 588 O O . SER A 1 75 ? -9.866 8.641 35.153 1.00 45.22 75 SER A O 1
ATOM 590 N N . SER A 1 76 ? -9.251 10.798 35.196 1.00 54.38 76 SER A N 1
ATOM 591 C CA . SER A 1 76 ? -10.176 11.286 34.181 1.00 54.38 76 SER A CA 1
ATOM 592 C C . SER A 1 76 ? -9.581 10.958 32.806 1.00 54.38 76 SER A C 1
ATOM 594 O O . SER A 1 76 ? -9.062 11.831 32.114 1.00 54.38 76 SER A O 1
ATOM 596 N N . GLY A 1 77 ? -9.551 9.670 32.473 1.00 59.78 77 GLY A N 1
ATOM 597 C CA . GLY A 1 77 ? -9.276 9.164 31.135 1.00 59.78 77 GLY A CA 1
ATOM 598 C C . GLY A 1 77 ? -10.598 8.846 30.436 1.00 59.78 77 GLY A C 1
ATOM 599 O O . GLY A 1 77 ? -11.566 8.505 31.124 1.00 59.78 77 GLY A O 1
ATOM 600 N N . PRO A 1 78 ? -10.666 8.966 29.098 1.00 56.53 78 PRO A N 1
ATOM 601 C CA . PRO A 1 78 ? -11.871 8.630 28.350 1.00 56.53 78 PRO A CA 1
ATOM 602 C C . PRO A 1 78 ? -12.303 7.210 28.708 1.00 56.53 78 PRO A C 1
ATOM 604 O O . PRO A 1 78 ? -11.473 6.301 28.809 1.00 56.53 78 PRO A O 1
ATOM 607 N N . SER A 1 79 ? -13.600 7.027 28.956 1.00 65.94 79 SER A N 1
ATOM 608 C CA . SER A 1 79 ? -14.121 5.718 29.357 1.00 65.94 79 SER A CA 1
ATOM 609 C C . SER A 1 79 ? -13.766 4.664 28.297 1.00 65.94 79 SER A C 1
ATOM 611 O O . SER A 1 79 ? -13.666 4.984 27.114 1.00 65.94 79 SER A O 1
ATOM 613 N N . ASN A 1 80 ? -13.611 3.391 28.675 1.00 60.06 80 ASN A N 1
ATOM 614 C CA . ASN A 1 80 ? -13.330 2.316 27.704 1.00 60.06 80 ASN A CA 1
ATOM 615 C C . ASN A 1 80 ? -14.316 2.306 26.513 1.00 60.06 80 ASN A C 1
ATOM 617 O O . ASN A 1 80 ? -13.935 1.958 25.399 1.00 60.06 80 ASN A O 1
ATOM 621 N N . MET A 1 81 ? -15.562 2.741 26.729 1.00 57.56 81 MET A N 1
ATOM 622 C CA . MET A 1 81 ? -16.579 2.898 25.681 1.00 57.56 81 MET A CA 1
ATOM 623 C C . MET A 1 81 ? -16.282 4.070 24.729 1.00 57.56 81 MET A C 1
ATOM 625 O O . MET A 1 81 ? -16.501 3.967 23.526 1.00 57.56 81 MET A O 1
ATOM 629 N N . GLU A 1 82 ? -15.753 5.175 25.251 1.00 56.97 82 GLU A N 1
ATOM 630 C CA . GLU A 1 82 ? -15.341 6.348 24.475 1.00 56.97 82 GLU A CA 1
ATOM 631 C C . GLU A 1 82 ? -14.088 6.055 23.638 1.00 56.97 82 GLU A C 1
ATOM 633 O O . GLU A 1 82 ? -14.013 6.443 22.474 1.00 56.97 82 GLU A O 1
ATOM 638 N N . LEU A 1 83 ? -13.144 5.279 24.182 1.00 62.03 83 LEU A N 1
ATOM 639 C CA . LEU A 1 83 ? -11.959 4.822 23.453 1.00 62.03 83 LEU A CA 1
ATOM 640 C C . LEU A 1 83 ? -12.347 3.906 22.279 1.00 62.03 83 LEU A C 1
ATOM 642 O O . LEU A 1 83 ? -11.870 4.109 21.161 1.00 62.03 83 LEU A O 1
ATOM 646 N N . LEU A 1 84 ? -13.269 2.960 22.494 1.00 65.56 84 LEU A N 1
ATOM 647 C CA . LEU A 1 84 ? -13.818 2.117 21.424 1.00 65.56 84 LEU A CA 1
ATOM 648 C C . LEU A 1 84 ? -14.509 2.952 20.333 1.00 65.56 84 LEU A C 1
ATOM 650 O O . LEU A 1 84 ? -14.228 2.763 19.152 1.00 65.56 84 LEU A O 1
ATOM 654 N N . ALA A 1 85 ? -15.318 3.945 20.712 1.00 68.62 85 ALA A N 1
ATOM 655 C CA . ALA A 1 85 ? -15.983 4.832 19.755 1.00 68.62 85 ALA A CA 1
ATOM 656 C C . ALA A 1 85 ? -14.993 5.677 18.922 1.00 68.62 85 ALA A C 1
ATOM 658 O O . ALA A 1 85 ? -15.214 5.907 17.729 1.00 68.62 85 ALA A O 1
ATOM 659 N N . ILE A 1 86 ? -13.878 6.117 19.519 1.00 69.88 86 ILE A N 1
ATOM 660 C CA . ILE A 1 86 ? -12.798 6.828 18.813 1.00 69.88 86 ILE A CA 1
ATOM 661 C C . ILE A 1 86 ? -12.106 5.901 17.801 1.00 69.88 86 ILE A C 1
ATOM 663 O O . ILE A 1 86 ? -11.844 6.310 16.664 1.00 69.88 86 ILE A O 1
ATOM 667 N N . VAL A 1 87 ? -11.837 4.648 18.182 1.00 74.75 87 VAL A N 1
ATOM 668 C CA . VAL A 1 87 ? -11.226 3.641 17.299 1.00 74.75 87 VAL A CA 1
ATOM 669 C C . VAL A 1 87 ? -12.152 3.290 16.135 1.00 74.75 87 VAL A C 1
ATOM 671 O O . VAL A 1 87 ? -11.695 3.263 14.990 1.00 74.75 87 VAL A O 1
ATOM 674 N N . ASP A 1 88 ? -13.449 3.117 16.383 1.00 79.12 88 ASP A N 1
ATOM 675 C CA . ASP A 1 88 ? -14.433 2.806 15.343 1.00 79.12 88 ASP A CA 1
ATOM 676 C C . ASP A 1 88 ? -14.595 3.957 14.346 1.00 79.12 88 ASP A C 1
ATOM 678 O O . ASP A 1 88 ? -14.601 3.746 13.129 1.00 79.12 88 ASP A O 1
ATOM 682 N N . LYS A 1 89 ? -14.634 5.204 14.830 1.00 80.81 89 LYS A N 1
ATOM 683 C CA . LYS A 1 89 ? -14.679 6.392 13.964 1.00 80.81 89 LYS A CA 1
ATOM 684 C C . LYS A 1 89 ? -13.414 6.522 13.106 1.00 80.81 89 LYS A C 1
ATOM 686 O O . LYS A 1 89 ? -13.489 6.860 11.917 1.00 80.81 89 LYS A O 1
ATOM 691 N N . LYS A 1 90 ? -12.248 6.215 13.683 1.00 82.69 90 LYS A N 1
ATOM 692 C CA . LYS A 1 90 ? -10.967 6.172 12.964 1.00 82.69 90 LYS A CA 1
ATOM 693 C C . LYS A 1 90 ? -10.984 5.098 11.878 1.00 82.69 90 LYS A C 1
ATOM 695 O O . LYS A 1 90 ? -10.653 5.384 10.725 1.00 82.69 90 LYS A O 1
ATOM 700 N N . ALA A 1 91 ? -11.406 3.886 12.225 1.00 85.62 91 ALA A N 1
ATOM 701 C CA . ALA A 1 91 ? -11.506 2.773 11.292 1.00 85.62 91 ALA A CA 1
ATOM 702 C C . ALA A 1 91 ? -12.463 3.101 10.137 1.00 85.62 91 ALA A C 1
ATOM 704 O O . ALA A 1 91 ? -12.095 2.932 8.974 1.00 85.62 91 ALA A O 1
ATOM 705 N N . ALA A 1 92 ? -13.638 3.664 10.432 1.00 87.88 92 ALA A N 1
ATOM 706 C CA . ALA A 1 92 ? -14.627 4.042 9.426 1.00 87.88 92 ALA A CA 1
ATOM 707 C C . ALA A 1 92 ? -14.065 5.025 8.385 1.00 87.88 92 ALA A C 1
ATOM 709 O O . ALA A 1 92 ? -14.298 4.866 7.185 1.00 87.88 92 ALA A O 1
ATOM 710 N N . THR A 1 93 ? -13.274 6.006 8.823 1.00 87.88 93 THR A N 1
ATOM 711 C CA . THR A 1 93 ? -12.637 6.975 7.920 1.00 87.88 93 THR A CA 1
ATOM 712 C C . THR A 1 93 ? -11.599 6.300 7.020 1.00 87.88 93 THR A C 1
ATOM 714 O O . THR A 1 93 ? -11.610 6.495 5.803 1.00 87.88 93 THR A O 1
ATOM 717 N N . TYR A 1 94 ? -10.728 5.456 7.580 1.00 91.25 94 TYR A N 1
ATOM 718 C CA . TYR A 1 94 ? -9.721 4.752 6.781 1.00 91.25 94 TYR A CA 1
ATOM 719 C C . TYR A 1 94 ? -10.327 3.749 5.802 1.00 91.25 94 TYR A C 1
ATOM 721 O O . TYR A 1 94 ? -9.848 3.634 4.674 1.00 91.25 94 TYR A O 1
ATOM 729 N N . VAL A 1 95 ? -11.424 3.088 6.176 1.00 93.81 95 VAL A N 1
ATOM 730 C CA . VAL A 1 95 ? -12.179 2.209 5.274 1.00 93.81 95 VAL A CA 1
ATOM 731 C C . VAL A 1 95 ? -12.635 2.968 4.026 1.00 93.81 95 VAL A C 1
ATOM 733 O O . VAL A 1 95 ? -12.553 2.430 2.920 1.00 93.81 95 VAL A O 1
ATOM 736 N N . GLN A 1 96 ? -13.065 4.226 4.159 1.00 92.88 96 GLN A N 1
ATOM 737 C CA . GLN A 1 96 ? -13.446 5.035 2.998 1.00 92.88 96 GLN A CA 1
ATOM 738 C C . GLN A 1 96 ? -12.254 5.355 2.088 1.00 92.88 96 GLN A C 1
ATOM 740 O O . GLN A 1 96 ? -12.396 5.295 0.866 1.00 92.88 96 GLN A O 1
ATOM 745 N N . VAL A 1 97 ? -11.086 5.664 2.658 1.00 94.19 97 VAL A N 1
ATOM 746 C CA . VAL A 1 97 ? -9.855 5.913 1.886 1.00 94.19 97 VAL A CA 1
ATOM 747 C C . VAL A 1 97 ? -9.438 4.658 1.120 1.00 94.19 97 VAL A C 1
ATOM 749 O O . VAL A 1 97 ? -9.235 4.714 -0.091 1.00 94.19 97 VAL A O 1
ATOM 752 N N . VAL A 1 98 ? -9.408 3.503 1.790 1.00 95.06 98 VAL A N 1
ATOM 753 C CA . VAL A 1 98 ? -9.053 2.214 1.173 1.00 95.06 98 VAL A CA 1
ATOM 754 C C . VAL A 1 98 ? -10.037 1.833 0.067 1.00 95.06 98 VAL A C 1
ATOM 756 O O . VAL A 1 98 ? -9.622 1.354 -0.987 1.00 95.06 98 VAL A O 1
ATOM 759 N N . ARG A 1 99 ? -11.339 2.077 0.264 1.00 95.81 99 ARG A N 1
ATOM 760 C CA . ARG A 1 99 ? -12.352 1.834 -0.773 1.00 95.81 99 ARG A CA 1
ATOM 761 C C . ARG A 1 99 ? -12.074 2.668 -2.023 1.00 95.81 99 ARG A C 1
ATOM 763 O O . ARG A 1 99 ? -12.012 2.109 -3.112 1.00 95.81 99 ARG A O 1
ATOM 770 N N . LYS A 1 100 ? -11.834 3.974 -1.860 1.00 94.75 100 LYS A N 1
ATOM 771 C CA . LYS A 1 100 ? -11.512 4.882 -2.974 1.00 94.75 100 LYS A CA 1
ATOM 772 C C . LYS A 1 100 ? -10.219 4.482 -3.691 1.00 94.75 100 LYS A C 1
ATOM 774 O O . LYS A 1 100 ? -10.187 4.502 -4.917 1.00 94.75 100 LYS A O 1
ATOM 779 N N . LEU A 1 101 ? -9.193 4.071 -2.947 1.00 94.75 101 LEU A N 1
ATOM 780 C CA . LEU A 1 101 ? -7.948 3.540 -3.506 1.00 94.75 101 LEU A CA 1
ATOM 781 C C . LEU A 1 101 ? -8.195 2.282 -4.351 1.00 94.75 101 LEU A C 1
ATOM 783 O O . LEU A 1 101 ? -7.721 2.186 -5.481 1.00 94.75 101 LEU A O 1
ATOM 787 N N . ASN A 1 102 ? -8.948 1.318 -3.823 1.00 96.25 102 ASN A N 1
ATOM 788 C CA . ASN A 1 102 ? -9.247 0.078 -4.539 1.00 96.25 102 ASN A CA 1
ATOM 789 C C . ASN A 1 102 ? -10.095 0.332 -5.794 1.00 96.25 102 ASN A C 1
ATOM 791 O O . ASN A 1 102 ? -9.837 -0.264 -6.839 1.00 96.25 102 ASN A O 1
ATOM 795 N N . ASP A 1 103 ? -11.054 1.253 -5.716 1.00 96.62 103 ASP A N 1
ATOM 796 C CA . ASP A 1 103 ? -11.855 1.689 -6.858 1.00 96.62 103 ASP A CA 1
ATOM 797 C C . ASP A 1 103 ? -11.000 2.363 -7.940 1.00 96.62 103 ASP A C 1
ATOM 799 O O . ASP A 1 103 ? -11.181 2.089 -9.127 1.00 96.62 103 ASP A O 1
ATOM 803 N N . ALA A 1 104 ? -10.053 3.221 -7.550 1.00 94.75 104 ALA A N 1
ATOM 804 C CA . ALA A 1 104 ? -9.114 3.850 -8.476 1.00 94.75 104 ALA A CA 1
ATOM 805 C C . ALA A 1 104 ? -8.188 2.814 -9.125 1.00 94.75 104 ALA A C 1
ATOM 807 O O . ALA A 1 104 ? -8.049 2.811 -10.345 1.00 94.75 104 ALA A O 1
ATOM 808 N N . ARG A 1 105 ? -7.659 1.858 -8.347 1.00 94.44 105 ARG A N 1
ATOM 809 C CA . ARG A 1 105 ? -6.839 0.750 -8.862 1.00 94.44 105 ARG A CA 1
ATOM 810 C C . ARG A 1 105 ? -7.606 -0.103 -9.874 1.00 94.44 105 ARG A C 1
ATOM 812 O O . ARG A 1 105 ? -7.055 -0.445 -10.913 1.00 94.44 105 ARG A O 1
ATOM 819 N N . LYS A 1 106 ? -8.883 -0.408 -9.608 1.00 96.00 106 LYS A N 1
ATOM 820 C CA . LYS A 1 106 ? -9.745 -1.167 -10.533 1.00 96.00 106 LYS A CA 1
ATOM 821 C C . LYS A 1 106 ? -9.978 -0.433 -11.855 1.00 96.00 106 LYS A C 1
ATOM 823 O O . LYS A 1 106 ? -10.144 -1.075 -12.885 1.00 96.00 106 LYS A O 1
ATOM 828 N N . ARG A 1 107 ? -10.018 0.899 -11.818 1.00 95.19 107 ARG A N 1
ATOM 829 C CA . ARG A 1 107 ? -10.186 1.754 -13.002 1.00 95.19 107 ARG A CA 1
ATOM 830 C C . ARG A 1 107 ? -8.854 2.225 -13.598 1.00 95.19 107 ARG A C 1
ATOM 832 O O . ARG A 1 107 ? -8.884 3.031 -14.520 1.00 95.19 107 ARG A O 1
ATOM 839 N N . SER A 1 108 ? -7.719 1.764 -13.066 1.00 92.25 108 SER A N 1
ATOM 840 C CA . SER A 1 108 ? -6.372 2.220 -13.438 1.00 92.25 108 SER A CA 1
ATOM 841 C C . SER A 1 108 ? -6.215 3.748 -13.414 1.00 92.25 108 SER A C 1
ATOM 843 O O . SER A 1 108 ? -5.518 4.322 -14.244 1.00 92.25 108 SER A O 1
ATOM 845 N N . LEU A 1 109 ? -6.882 4.409 -12.465 1.00 90.62 109 LEU A N 1
ATOM 846 C CA . LEU A 1 109 ? -6.799 5.852 -12.259 1.00 90.62 109 LEU A CA 1
ATOM 847 C C . LEU A 1 109 ? -5.686 6.188 -11.270 1.00 90.62 109 LEU A C 1
ATOM 849 O O . LEU A 1 109 ? -5.449 5.451 -10.309 1.00 90.62 109 LEU A O 1
ATOM 853 N N . GLU A 1 110 ? -5.052 7.339 -11.478 1.00 89.19 110 GLU A N 1
ATOM 854 C CA . GLU A 1 110 ? -4.103 7.891 -10.518 1.00 89.19 110 GLU A CA 1
ATOM 855 C C . GLU A 1 110 ? -4.813 8.185 -9.189 1.00 89.19 110 GLU A C 1
ATOM 857 O O . GLU A 1 110 ? -5.900 8.771 -9.151 1.00 89.19 110 GLU A O 1
ATOM 862 N N . TYR A 1 111 ? -4.203 7.761 -8.084 1.00 90.88 111 TYR A N 1
ATOM 863 C CA . TYR A 1 111 ? -4.737 7.990 -6.749 1.00 90.88 111 TYR A CA 1
ATOM 864 C C . TYR A 1 111 ? -3.616 8.337 -5.784 1.00 90.88 111 TYR A C 1
ATOM 866 O O . TYR A 1 111 ? -2.751 7.507 -5.505 1.00 90.88 111 TYR A O 1
ATOM 874 N N . LYS A 1 112 ? -3.679 9.557 -5.242 1.00 91.19 112 LYS A N 1
ATOM 875 C CA . LYS A 1 112 ? -2.698 10.076 -4.287 1.00 91.19 112 LYS A CA 1
ATOM 876 C C . LYS A 1 112 ? -2.936 9.483 -2.904 1.00 91.19 112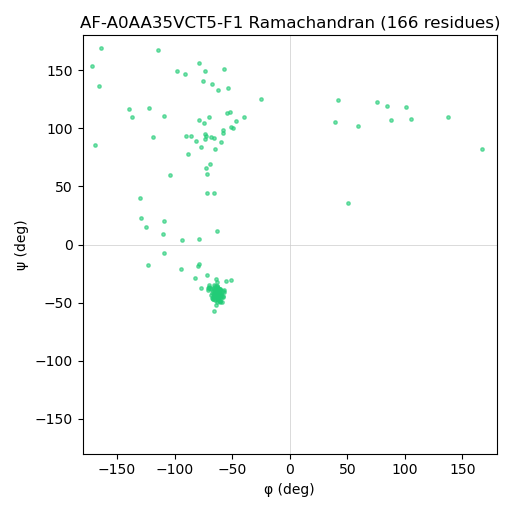 LYS A C 1
ATOM 878 O O . LYS A 1 112 ? -3.650 10.051 -2.070 1.00 91.19 112 LYS A O 1
ATOM 883 N N . SER A 1 113 ? -2.396 8.288 -2.699 1.00 89.88 113 SER A N 1
ATOM 884 C CA . SER A 1 113 ? -2.666 7.455 -1.532 1.00 89.88 113 SER A CA 1
ATOM 885 C C . SER A 1 113 ? -2.147 8.131 -0.272 1.00 89.88 113 SER A C 1
ATOM 887 O O . SER A 1 113 ? -2.883 8.270 0.707 1.00 89.88 113 SER A O 1
ATOM 889 N N . ALA A 1 114 ? -0.907 8.619 -0.308 1.00 89.44 114 ALA A N 1
ATOM 890 C CA . ALA A 1 114 ? -0.265 9.221 0.852 1.00 89.44 114 ALA A CA 1
ATOM 891 C C . ALA A 1 114 ? -0.974 10.517 1.275 1.00 89.44 114 ALA A C 1
ATOM 893 O O . ALA A 1 114 ? -1.153 10.780 2.465 1.00 89.44 114 ALA A O 1
ATOM 894 N N . THR A 1 115 ? -1.446 11.314 0.313 1.00 90.06 115 THR A N 1
ATOM 895 C CA . THR A 1 115 ? -2.273 12.502 0.583 1.00 90.06 115 THR A CA 1
ATOM 896 C C . THR A 1 115 ? -3.632 12.149 1.176 1.00 90.06 115 THR A C 1
ATOM 898 O O . THR A 1 115 ? -4.044 12.764 2.158 1.00 90.06 115 THR A O 1
ATOM 901 N N . ALA A 1 116 ? -4.319 11.142 0.640 1.00 90.44 116 ALA A N 1
ATOM 902 C CA . ALA A 1 116 ? -5.633 10.752 1.141 1.00 90.44 116 ALA A CA 1
ATOM 903 C C . ALA A 1 116 ? -5.580 10.221 2.586 1.00 90.44 116 ALA A C 1
ATOM 905 O O . ALA A 1 116 ? -6.420 10.593 3.409 1.00 90.44 116 ALA A O 1
ATOM 906 N N . PHE A 1 117 ? -4.573 9.406 2.918 1.00 90.19 117 PHE A N 1
ATOM 907 C CA . PHE A 1 117 ? -4.379 8.892 4.277 1.00 90.19 117 PHE A CA 1
ATOM 908 C C . PHE A 1 117 ? -3.969 9.981 5.277 1.00 90.19 117 PHE A C 1
ATOM 910 O O . PHE A 1 117 ? -4.472 9.983 6.403 1.00 90.19 117 PHE A O 1
ATOM 917 N N . LYS A 1 118 ? -3.125 10.934 4.864 1.00 89.25 118 LYS A N 1
ATOM 918 C CA . LYS A 1 118 ? -2.768 12.106 5.675 1.00 89.25 118 LYS A CA 1
ATOM 919 C C . LYS A 1 118 ? -3.987 12.975 5.985 1.00 89.25 118 LYS A C 1
ATOM 921 O O . LYS A 1 118 ? -4.233 13.286 7.140 1.00 89.25 118 LYS A O 1
ATOM 926 N N . ASN A 1 119 ? -4.804 13.296 4.983 1.00 88.44 119 ASN A N 1
ATOM 927 C CA . ASN A 1 119 ? -5.996 14.125 5.188 1.00 88.44 119 ASN A CA 1
ATOM 928 C C . ASN A 1 119 ? -7.018 13.442 6.113 1.00 88.44 119 ASN A C 1
ATOM 930 O O . ASN A 1 119 ? -7.649 14.097 6.941 1.00 88.44 119 ASN A O 1
ATOM 934 N N . ALA A 1 120 ? -7.166 12.117 6.001 1.00 89.00 120 ALA A N 1
ATOM 935 C CA . ALA A 1 120 ? -8.000 11.334 6.911 1.00 89.00 120 ALA A CA 1
ATOM 936 C C . ALA A 1 120 ? -7.483 11.372 8.357 1.00 89.00 120 ALA A C 1
ATOM 938 O O . ALA A 1 120 ? -8.295 11.408 9.286 1.00 89.00 120 ALA A O 1
ATOM 939 N N . TYR A 1 121 ? -6.156 11.391 8.530 1.00 85.62 121 TYR A N 1
ATOM 940 C CA . TYR A 1 121 ? -5.499 11.593 9.816 1.00 85.62 121 TYR A CA 1
ATOM 941 C C . TYR A 1 121 ? -5.769 13.002 10.356 1.00 85.62 121 TYR A C 1
ATOM 943 O O . TYR A 1 121 ? -6.381 13.138 11.408 1.00 85.62 121 TYR A O 1
ATOM 951 N N . ASP A 1 122 ? -5.431 14.049 9.606 1.00 84.56 122 ASP A N 1
ATOM 952 C CA . ASP A 1 122 ? -5.554 15.443 10.052 1.00 84.56 122 ASP A CA 1
ATOM 953 C C . ASP A 1 122 ? -6.996 15.823 10.444 1.00 84.56 122 ASP A C 1
ATOM 955 O O . ASP A 1 122 ? -7.216 16.478 11.461 1.00 84.56 122 ASP A O 1
ATOM 959 N N . HIS A 1 123 ? -8.000 15.361 9.689 1.00 77.06 123 HIS A N 1
ATOM 960 C CA . HIS A 1 123 ? -9.406 15.721 9.918 1.00 77.06 123 HIS A CA 1
ATOM 961 C C . HIS A 1 123 ? -10.080 14.946 11.074 1.00 77.06 123 HIS A C 1
ATOM 963 O O . HIS A 1 123 ? -11.146 15.344 11.542 1.00 77.06 123 HIS A O 1
ATOM 969 N N . ASN A 1 124 ? -9.507 13.828 11.543 1.00 71.69 124 ASN A N 1
ATOM 970 C CA . ASN A 1 124 ? -10.117 12.993 12.597 1.00 71.69 124 ASN A CA 1
ATOM 971 C C . ASN A 1 124 ? -9.231 12.779 13.830 1.00 71.69 124 ASN A C 1
ATOM 973 O O . ASN A 1 124 ? -9.740 12.365 14.868 1.00 71.69 124 ASN A O 1
ATOM 977 N N . LEU A 1 125 ? -7.927 13.035 13.711 1.00 63.34 125 LEU A N 1
ATOM 978 C CA . LEU A 1 125 ? -6.886 12.741 14.700 1.00 63.34 125 LEU A CA 1
ATOM 979 C C . LEU A 1 125 ? -6.002 13.959 14.989 1.00 63.34 125 LEU A C 1
ATOM 981 O O . LEU A 1 125 ? -4.879 13.787 15.451 1.00 63.34 125 LEU A O 1
ATOM 985 N N . GLY A 1 126 ? -6.487 15.183 14.746 1.00 60.47 126 GLY A N 1
ATOM 986 C CA . GLY A 1 126 ? -5.796 16.440 15.067 1.00 60.47 126 GLY A CA 1
ATOM 987 C C . GLY A 1 126 ? -5.598 16.693 16.572 1.00 60.47 126 GLY A C 1
ATOM 988 O O . GLY A 1 126 ? -5.860 17.791 17.048 1.00 60.47 126 GLY A O 1
ATOM 989 N N . LEU A 1 127 ? -5.172 15.674 17.323 1.00 56.19 127 LEU A N 1
ATOM 990 C CA . LEU A 1 127 ? -4.858 15.690 18.746 1.00 56.19 127 LEU A CA 1
ATOM 991 C C . LEU A 1 127 ? -3.353 15.542 19.020 1.00 56.19 127 LEU A C 1
ATOM 993 O O . LEU A 1 127 ? -2.956 15.399 20.169 1.00 56.19 127 LEU A O 1
ATOM 997 N N . ASP A 1 128 ? -2.506 15.606 17.991 1.00 55.22 128 ASP A N 1
ATOM 998 C CA . ASP A 1 128 ? -1.054 15.583 18.163 1.00 55.22 128 ASP A CA 1
ATOM 999 C C . ASP A 1 128 ? -0.460 16.979 17.984 1.00 55.22 128 ASP A C 1
ATOM 1001 O O . ASP A 1 128 ? 0.432 17.208 17.163 1.00 55.22 128 ASP A O 1
ATOM 1005 N N . SER A 1 129 ? -0.880 17.929 18.816 1.00 55.31 129 SER A N 1
ATOM 1006 C CA . SER A 1 129 ? -0.004 19.043 19.187 1.00 55.31 129 SER A CA 1
ATOM 1007 C C . SER A 1 129 ? 1.090 18.519 20.127 1.00 55.31 129 SER A C 1
ATOM 1009 O O . SER A 1 129 ? 1.197 18.917 21.284 1.00 55.31 129 SER A O 1
ATOM 1011 N N . SER A 1 130 ? 1.899 17.569 19.643 1.00 54.00 130 SER A N 1
ATOM 1012 C CA . SER A 1 130 ? 3.110 17.131 20.331 1.00 54.00 130 SER A CA 1
ATOM 1013 C C . SER A 1 130 ? 4.153 18.235 20.167 1.00 54.00 130 SER A C 1
ATOM 1015 O O . SER A 1 130 ? 4.882 18.302 19.178 1.00 54.00 130 SER A O 1
ATOM 1017 N N . SER A 1 131 ? 4.163 19.155 21.130 1.00 53.75 131 SER A N 1
ATOM 1018 C CA . SER A 1 131 ? 5.156 20.221 21.280 1.00 53.75 131 SER A CA 1
ATOM 1019 C C . SER A 1 131 ? 6.490 19.638 21.765 1.00 53.75 131 SER A C 1
ATOM 1021 O O . SER A 1 131 ? 6.923 19.880 22.891 1.00 53.75 131 SER A O 1
ATOM 1023 N N . GLY A 1 132 ? 7.141 18.823 20.937 1.00 61.47 132 GLY A N 1
ATOM 1024 C CA . GLY A 1 132 ? 8.446 18.252 21.250 1.00 61.47 132 GLY A CA 1
ATOM 1025 C C . GLY A 1 132 ? 9.152 17.693 20.020 1.00 61.47 132 GLY A C 1
ATOM 1026 O O . GLY A 1 132 ? 8.553 17.515 18.961 1.00 61.47 132 GLY A O 1
ATOM 1027 N N . ASN A 1 133 ? 10.434 17.358 20.174 1.00 66.75 133 ASN A N 1
ATOM 1028 C CA . ASN A 1 133 ? 11.306 16.795 19.130 1.00 66.75 133 ASN A CA 1
ATOM 1029 C C . ASN A 1 133 ? 10.865 15.407 18.605 1.00 66.75 133 ASN A C 1
ATOM 1031 O O . ASN A 1 133 ? 11.619 14.749 17.893 1.00 66.75 133 ASN A O 1
ATOM 1035 N N . SER A 1 134 ? 9.658 14.946 18.940 1.00 71.62 134 SER A N 1
ATOM 1036 C CA . SER A 1 134 ? 9.126 13.656 18.518 1.00 71.62 134 SER A CA 1
ATOM 1037 C C . SER A 1 134 ? 8.721 13.657 17.039 1.00 71.62 134 SER A C 1
ATOM 1039 O O . SER A 1 134 ? 8.324 14.677 16.451 1.00 71.62 134 SER A O 1
ATOM 1041 N N . VAL A 1 135 ? 8.842 12.488 16.412 1.00 79.88 135 VAL A N 1
ATOM 1042 C CA . VAL A 1 135 ? 8.351 12.247 15.056 1.00 79.88 135 VAL A CA 1
ATOM 1043 C C . VAL A 1 135 ? 6.847 12.019 15.142 1.00 79.88 135 VAL A C 1
ATOM 1045 O O . VAL A 1 135 ? 6.390 10.984 15.615 1.00 79.88 135 VAL A O 1
ATOM 1048 N N . THR A 1 136 ? 6.070 13.002 14.697 1.00 84.75 136 THR A N 1
ATOM 1049 C CA . THR A 1 136 ? 4.614 12.877 14.614 1.00 84.75 136 THR A CA 1
ATOM 1050 C C . THR A 1 136 ? 4.218 12.081 13.375 1.00 84.75 136 THR A C 1
ATOM 1052 O O . THR A 1 136 ? 4.939 12.061 12.372 1.00 84.75 136 THR A O 1
ATOM 1055 N N . MET A 1 137 ? 3.032 11.476 13.403 1.00 85.88 137 MET A N 1
ATOM 1056 C CA . MET A 1 137 ? 2.473 10.776 12.242 1.00 85.88 137 MET A CA 1
ATOM 1057 C C . MET A 1 137 ? 2.390 11.686 11.007 1.00 85.88 137 MET A C 1
ATOM 1059 O O . MET A 1 137 ? 2.624 11.246 9.885 1.00 85.88 137 MET A O 1
ATOM 1063 N N . ASN A 1 138 ? 2.179 12.988 11.209 1.00 83.00 138 ASN A N 1
ATOM 1064 C CA . ASN A 1 138 ? 2.229 13.974 10.135 1.00 83.00 138 ASN A CA 1
ATOM 1065 C C . ASN A 1 138 ? 3.602 14.052 9.469 1.00 83.00 138 ASN A C 1
ATOM 1067 O O . ASN A 1 138 ? 3.663 14.112 8.244 1.00 83.00 138 ASN A O 1
ATOM 1071 N N . LYS A 1 139 ? 4.707 14.000 10.224 1.00 86.50 139 LYS A N 1
ATOM 1072 C CA . LYS A 1 139 ? 6.061 13.954 9.642 1.00 86.50 139 LYS A CA 1
ATOM 1073 C C . LYS A 1 139 ? 6.282 12.667 8.838 1.00 86.50 139 LYS A C 1
ATOM 1075 O O . LYS A 1 139 ? 6.858 12.731 7.757 1.00 86.50 139 LYS A O 1
ATOM 1080 N N . ILE A 1 140 ? 5.767 11.531 9.318 1.00 88.44 140 ILE A N 1
ATOM 1081 C CA . ILE A 1 140 ? 5.822 10.246 8.598 1.00 88.44 140 ILE A CA 1
ATOM 1082 C C . ILE A 1 140 ? 5.056 10.342 7.274 1.00 88.44 140 ILE A C 1
ATOM 1084 O O . ILE A 1 140 ? 5.595 9.991 6.228 1.00 88.44 140 ILE A O 1
ATOM 1088 N N . TRP A 1 141 ? 3.838 10.888 7.281 1.00 88.19 141 TRP A N 1
ATOM 1089 C CA . TRP A 1 141 ? 3.066 11.070 6.052 1.00 88.19 141 TRP A CA 1
ATOM 1090 C C . TRP A 1 141 ? 3.732 12.021 5.057 1.00 88.19 141 TRP A C 1
ATOM 1092 O O . TRP A 1 141 ? 3.719 11.734 3.864 1.00 88.19 141 TRP A O 1
ATOM 1102 N N . HIS A 1 142 ? 4.349 13.115 5.516 1.00 85.06 142 HIS A N 1
ATOM 1103 C CA . HIS A 1 142 ? 5.124 13.999 4.636 1.00 85.06 142 HIS A CA 1
ATOM 1104 C C . HIS A 1 142 ? 6.323 13.278 4.010 1.00 85.06 142 HIS A C 1
ATOM 1106 O O . HIS A 1 142 ? 6.590 13.464 2.826 1.00 85.06 142 HIS A O 1
ATOM 1112 N N . LEU A 1 143 ? 7.022 12.426 4.768 1.00 89.62 143 LEU A N 1
ATOM 1113 C CA . LEU A 1 143 ? 8.114 11.620 4.223 1.00 89.62 143 LEU A CA 1
ATOM 1114 C C . LEU A 1 143 ? 7.603 10.646 3.156 1.00 89.62 143 LEU A C 1
ATOM 1116 O O . LEU A 1 143 ? 8.170 10.577 2.071 1.00 89.62 143 LEU A O 1
ATOM 1120 N N . ILE A 1 144 ? 6.502 9.940 3.428 1.00 89.25 144 ILE A N 1
ATOM 1121 C CA . ILE A 1 144 ? 5.884 9.014 2.467 1.00 89.25 144 ILE A CA 1
ATOM 1122 C C . ILE A 1 144 ? 5.447 9.759 1.196 1.00 89.25 144 ILE A C 1
ATOM 1124 O O . ILE A 1 144 ? 5.649 9.247 0.101 1.00 89.25 144 ILE A O 1
ATOM 1128 N N . GLN A 1 145 ? 4.914 10.979 1.318 1.00 87.56 145 GLN A N 1
ATOM 1129 C CA . GLN A 1 145 ? 4.574 11.837 0.174 1.00 87.56 145 GLN A CA 1
ATOM 1130 C C . GLN A 1 145 ? 5.789 12.271 -0.652 1.00 87.56 145 GLN A C 1
ATOM 1132 O O . GLN A 1 145 ? 5.631 12.516 -1.842 1.00 87.56 145 GLN A O 1
ATOM 1137 N N . GLY A 1 146 ? 6.965 12.402 -0.032 1.00 82.75 146 GLY A N 1
ATOM 1138 C CA . GLY A 1 146 ? 8.218 12.709 -0.727 1.00 82.75 146 GLY A CA 1
ATOM 1139 C C . GLY A 1 146 ? 8.891 11.480 -1.344 1.00 82.75 146 GLY A C 1
ATOM 1140 O O . GLY A 1 146 ? 9.587 11.608 -2.345 1.00 82.75 146 GLY A O 1
ATOM 1141 N N . LEU A 1 147 ? 8.680 10.294 -0.759 1.00 82.94 147 LEU A N 1
ATOM 1142 C CA . LEU A 1 147 ? 9.153 9.016 -1.302 1.00 82.94 147 LEU A CA 1
ATOM 1143 C C . LEU A 1 147 ? 8.288 8.531 -2.469 1.00 82.94 147 LEU A C 1
ATOM 1145 O O . LEU A 1 147 ? 8.807 7.968 -3.430 1.00 82.94 147 LEU A O 1
ATOM 1149 N N . HIS A 1 148 ? 6.973 8.738 -2.397 1.00 66.06 148 HIS A N 1
ATOM 1150 C CA . HIS A 1 148 ? 6.103 8.571 -3.551 1.00 66.06 148 HIS A CA 1
ATOM 1151 C C . HIS A 1 148 ? 6.292 9.770 -4.483 1.00 66.06 148 HIS A C 1
ATOM 1153 O O . HIS A 1 148 ? 6.343 10.912 -4.037 1.00 66.06 148 HIS A O 1
ATOM 1159 N N . ILE A 1 149 ? 6.299 9.541 -5.792 1.00 60.41 149 ILE A N 1
ATOM 1160 C CA . ILE A 1 149 ? 6.225 10.598 -6.817 1.00 60.41 149 ILE A CA 1
ATOM 1161 C C . ILE A 1 149 ? 4.787 11.183 -6.829 1.00 60.41 149 ILE A C 1
ATOM 1163 O O . ILE A 1 149 ? 4.155 11.326 -7.861 1.00 60.41 149 ILE A O 1
ATOM 1167 N N . GLU A 1 150 ? 4.190 11.450 -5.665 1.00 60.59 150 GLU A N 1
ATOM 1168 C CA . GLU A 1 150 ? 2.909 12.163 -5.535 1.00 60.59 150 GLU A CA 1
ATOM 1169 C C . GLU A 1 150 ? 3.144 13.665 -5.291 1.00 60.59 150 GLU A C 1
ATOM 1171 O O . GLU A 1 150 ? 2.246 14.475 -5.540 1.00 60.59 150 GLU A O 1
ATOM 1176 N N . GLY A 1 151 ? 4.345 14.030 -4.811 1.00 51.47 151 GLY A N 1
ATOM 1177 C CA . GLY A 1 151 ? 4.756 15.395 -4.464 1.00 51.47 151 GLY A CA 1
ATOM 1178 C C . GLY A 1 151 ? 5.777 16.047 -5.401 1.00 51.47 151 GLY A C 1
ATOM 1179 O O . GLY A 1 151 ? 6.036 17.241 -5.263 1.00 51.47 151 GLY A O 1
ATOM 1180 N N . SER A 1 152 ? 6.345 15.325 -6.369 1.00 48.03 152 SER A N 1
ATOM 1181 C CA . SER A 1 152 ? 7.140 15.952 -7.425 1.00 48.03 152 SER A CA 1
ATOM 1182 C C . SER A 1 152 ? 6.215 16.354 -8.568 1.00 48.03 152 SER A C 1
ATOM 1184 O O . SER A 1 152 ? 6.167 15.704 -9.612 1.00 48.03 152 SER A O 1
ATOM 1186 N N . GLU A 1 153 ? 5.493 17.461 -8.393 1.00 49.00 153 GLU A N 1
ATOM 1187 C CA . GLU A 1 153 ? 5.291 18.326 -9.550 1.00 49.00 153 GLU A CA 1
ATOM 1188 C C . GLU A 1 153 ? 6.693 18.572 -10.098 1.00 49.00 153 GLU A C 1
ATOM 1190 O O . GLU A 1 153 ? 7.555 19.121 -9.406 1.00 49.00 153 GLU A O 1
ATOM 1195 N N . SER A 1 154 ? 6.960 18.064 -11.299 1.00 43.72 154 SER A N 1
ATOM 1196 C CA . SER A 1 154 ? 8.118 18.470 -12.067 1.00 43.72 154 SER A CA 1
ATOM 1197 C C . SER A 1 154 ? 8.138 19.989 -12.016 1.00 43.72 154 SER A C 1
ATOM 1199 O O . SER A 1 154 ? 7.293 20.646 -12.628 1.00 43.72 154 SER A O 1
ATOM 1201 N N . ARG A 1 155 ? 9.067 20.548 -11.240 1.00 41.41 155 ARG A N 1
ATOM 1202 C CA . ARG A 1 155 ? 9.459 21.941 -11.339 1.00 41.41 155 ARG A CA 1
ATOM 1203 C C . ARG A 1 155 ? 9.967 22.068 -12.763 1.00 41.41 155 ARG A C 1
ATOM 1205 O O . ARG A 1 155 ? 11.135 21.809 -13.022 1.00 41.41 155 ARG A O 1
ATOM 1212 N N . SER A 1 156 ? 9.065 22.361 -13.699 1.00 37.62 156 SER A N 1
ATOM 1213 C CA . SER A 1 156 ? 9.430 22.822 -15.021 1.00 37.62 156 SER A CA 1
ATOM 1214 C C . SER A 1 156 ? 10.245 24.069 -14.758 1.00 37.62 156 SER A C 1
ATOM 1216 O O . SER A 1 156 ? 9.709 25.138 -14.458 1.00 37.62 156 SER A O 1
ATOM 1218 N N . GLU A 1 157 ? 11.561 23.900 -14.790 1.00 40.25 157 GLU A N 1
ATOM 1219 C CA . GLU A 1 157 ? 12.479 24.971 -15.082 1.00 40.25 157 GLU A CA 1
ATOM 1220 C C . GLU A 1 157 ? 11.941 25.617 -16.352 1.00 40.25 157 GLU A C 1
ATOM 1222 O O . GLU A 1 157 ? 12.095 25.113 -17.463 1.00 40.25 157 GLU A O 1
ATOM 1227 N N . LYS A 1 158 ? 11.240 26.739 -16.184 1.00 41.56 158 LYS A N 1
ATOM 1228 C CA . LYS A 1 158 ? 11.133 27.728 -17.241 1.00 41.56 158 LYS A CA 1
ATOM 1229 C C . LYS A 1 158 ? 12.552 28.249 -17.422 1.00 41.56 158 LYS A C 1
ATOM 1231 O O . LYS A 1 158 ? 12.934 29.253 -16.825 1.00 41.56 158 LYS A O 1
ATOM 1236 N N . GLY A 1 159 ? 13.343 27.502 -18.189 1.00 38.97 159 GLY A N 1
ATOM 1237 C CA . GLY A 1 159 ? 14.560 27.982 -18.807 1.00 38.97 159 GLY A CA 1
ATOM 1238 C C . GLY A 1 159 ? 14.158 29.164 -19.670 1.00 38.97 159 GLY A C 1
ATOM 1239 O O . GLY A 1 159 ? 13.651 29.009 -20.776 1.00 38.97 159 GLY A O 1
ATOM 1240 N N . VAL A 1 160 ? 14.296 30.360 -19.110 1.00 44.72 160 VAL A N 1
ATOM 1241 C CA . VAL A 1 160 ? 14.220 31.603 -19.860 1.00 44.72 160 VAL A CA 1
ATOM 1242 C C . VAL A 1 160 ? 15.456 31.617 -20.757 1.00 44.72 160 VAL A C 1
ATOM 1244 O O . VAL A 1 160 ? 16.534 32.043 -20.348 1.00 44.72 160 VAL A O 1
ATOM 1247 N N . CYS A 1 161 ? 15.310 31.116 -21.982 1.00 40.28 161 CYS A N 1
ATOM 1248 C CA . CYS A 1 161 ? 16.231 31.414 -23.068 1.00 40.28 161 CYS A CA 1
ATOM 1249 C C . CYS A 1 161 ? 16.089 32.907 -23.384 1.00 40.28 161 CYS A C 1
ATOM 1251 O O . CYS A 1 161 ? 15.232 33.311 -24.165 1.00 40.28 161 CYS A O 1
ATOM 1253 N N . ARG A 1 162 ? 16.906 33.751 -22.742 1.00 43.22 162 ARG A N 1
ATOM 1254 C CA . ARG A 1 162 ? 17.197 35.081 -23.284 1.00 43.22 162 ARG A CA 1
ATOM 1255 C C . ARG A 1 162 ? 18.111 34.884 -24.482 1.00 43.22 162 ARG A C 1
ATOM 1257 O O . ARG A 1 162 ? 19.326 34.779 -24.342 1.00 43.22 162 ARG A O 1
ATOM 1264 N N . GLU A 1 163 ? 17.485 34.808 -25.643 1.00 39.38 163 GLU A N 1
ATOM 1265 C CA . GLU A 1 163 ? 18.107 35.058 -26.931 1.00 39.38 163 GLU A CA 1
ATOM 1266 C C . GLU A 1 163 ? 18.753 36.451 -26.883 1.00 39.38 163 GLU A C 1
ATOM 1268 O O . GLU A 1 163 ? 18.082 37.468 -26.704 1.00 39.38 163 GLU A O 1
ATOM 1273 N N . LYS A 1 164 ? 20.088 36.498 -26.936 1.00 49.97 164 LYS A N 1
ATOM 1274 C CA . LYS A 1 164 ? 20.799 37.730 -27.270 1.00 49.97 164 LYS A CA 1
ATOM 1275 C C . LYS A 1 164 ? 20.789 37.846 -28.787 1.00 49.97 164 LYS A C 1
ATOM 1277 O O . LYS A 1 164 ? 21.698 37.356 -29.447 1.00 49.97 164 LYS A O 1
ATOM 1282 N N . GLU A 1 165 ? 19.751 38.483 -29.314 1.00 44.62 165 GLU A N 1
ATOM 1283 C CA . GLU A 1 165 ? 19.775 39.010 -30.672 1.00 44.62 165 GLU A CA 1
ATOM 1284 C C . GLU A 1 165 ? 20.735 40.207 -30.674 1.00 44.62 165 GLU A C 1
ATOM 1286 O O . GLU A 1 165 ? 20.500 41.230 -30.026 1.00 44.62 165 GLU A O 1
ATOM 1291 N N . GLY A 1 166 ? 21.882 40.023 -31.327 1.00 46.25 166 GLY A N 1
ATOM 1292 C CA . GLY A 1 166 ? 22.756 41.121 -31.697 1.00 46.25 166 GLY A CA 1
ATOM 1293 C C . GLY A 1 166 ? 22.069 41.975 -32.753 1.00 46.25 166 GLY A C 1
ATOM 1294 O O . GLY A 1 166 ? 21.467 41.450 -33.688 1.00 46.25 166 GLY A O 1
ATOM 1295 N N . ARG A 1 167 ? 22.187 43.292 -32.615 1.00 48.31 167 ARG A N 1
ATOM 1296 C CA . ARG A 1 167 ? 21.934 44.216 -33.711 1.00 48.31 167 ARG A CA 1
ATOM 1297 C C . ARG A 1 167 ? 23.030 45.279 -33.700 1.00 48.31 167 ARG A C 1
ATOM 1299 O O . ARG A 1 167 ? 23.132 46.020 -32.728 1.00 48.31 167 ARG A O 1
ATOM 1306 N N . GLU A 1 168 ? 23.860 45.154 -34.736 1.00 48.38 168 GLU A N 1
ATOM 1307 C CA . GLU A 1 168 ? 24.628 46.151 -35.507 1.00 48.38 168 GLU A CA 1
ATOM 1308 C C . GLU A 1 168 ? 25.289 47.330 -34.782 1.00 48.38 168 GLU A C 1
ATOM 1310 O O . GLU A 1 168 ? 24.581 48.183 -34.205 1.00 48.38 168 GLU A O 1
#

Organism: Lactuca saligna (NCBI:txid75948)

Secondary structure (DSSP, 8-state):
-HHHHHHHHHHHHHHHHHHHHHHHHHHHHHHHHHHHHHHHHHHHHHHTTS--------------------------PPPHHHHHHHHHHHHHHHHHHHHHHHHHHHTT----HHHHHHHHHHHHHTT----SS---HHHHHHHHHHHTTTS-----------------

Solvent-accessible surface area (backbone atoms only — not comparable to full-atom values): 10789 Å² total; per-residue (Å²): 118,67,68,64,50,52,52,52,49,53,52,53,50,51,54,48,52,49,51,53,49,53,52,51,53,54,50,53,52,51,54,48,52,54,49,51,52,54,51,50,51,53,51,55,61,64,65,73,74,79,79,79,81,79,88,71,91,78,89,87,87,91,88,86,90,87,81,90,85,81,83,94,73,90,71,96,59,78,49,75,68,53,52,51,53,52,51,51,55,51,49,55,51,51,52,53,50,52,50,53,48,52,54,26,58,76,67,72,44,91,67,61,58,50,59,50,55,43,52,55,40,57,78,74,56,74,78,73,84,67,91,57,97,68,87,46,71,66,58,53,36,54,49,48,27,67,72,38,85,76,62,64,72,76,78,73,76,80,74,76,79,78,76,81,79,84,77,135

pLDDT: mean 71.45, std 20.82, range [33.66, 97.69]